Protein AF-A0A8J6PM53-F1 (afdb_monomer_lite)

Organism: NCBI:txid2767425

Radius of gyration: 23.36 Å; chains: 1; bounding box: 42×41×53 Å

Secondary structure (DSSP, 8-state):
-PPPP------HHHHHHHHHHHHHHTS-HHHHHHHHHHHHHHHHHHHHHHHHHHHHHHTTTEE--HHHHHHHHHHHTT-TTPPPPPP-EE-PPP-

pLDDT: mean 91.88, std 7.86, range [43.44, 97.94]

InterPro domains:
  IPR060376 Antitoxin RelB2-4-like, C-terminal domain [PF27535] (51-89)

Structure (mmCIF, N/CA/C/O backbone):
data_AF-A0A8J6PM53-F1
#
_entry.id   AF-A0A8J6PM53-F1
#
loop_
_atom_site.group_PDB
_atom_site.id
_atom_site.type_symbol
_atom_site.label_atom_id
_atom_site.label_alt_id
_atom_site.label_comp_id
_atom_site.label_asym_id
_atom_site.label_entity_id
_atom_site.label_seq_id
_atom_site.pdbx_PDB_ins_code
_atom_site.Cartn_x
_atom_site.Cartn_y
_atom_site.Cartn_z
_atom_site.occupancy
_atom_site.B_iso_or_equiv
_atom_site.auth_seq_id
_atom_site.auth_comp_id
_atom_site.auth_asym_id
_atom_site.auth_atom_id
_atom_site.pdbx_PDB_model_num
ATOM 1 N N . MET A 1 1 ? -22.106 -11.174 5.498 1.00 43.44 1 MET A N 1
ATOM 2 C CA . MET A 1 1 ? -20.857 -11.751 6.041 1.00 43.44 1 MET A CA 1
ATOM 3 C C . MET A 1 1 ? -20.808 -11.409 7.519 1.00 43.44 1 MET A C 1
ATOM 5 O O . MET A 1 1 ? -21.153 -10.285 7.854 1.00 43.44 1 MET A O 1
ATOM 9 N N . GLY A 1 2 ? -20.525 -12.376 8.392 1.00 66.06 2 GLY A N 1
ATOM 10 C CA . GLY A 1 2 ? -20.525 -12.159 9.842 1.00 66.06 2 GLY A CA 1
ATOM 11 C C . GLY A 1 2 ? -19.207 -11.555 10.316 1.00 66.06 2 GLY A C 1
ATOM 12 O O . GLY A 1 2 ? -18.150 -11.951 9.828 1.00 66.06 2 GLY A O 1
ATOM 13 N N . ALA A 1 3 ? -19.273 -10.612 11.254 1.00 72.00 3 ALA A N 1
ATOM 14 C CA . ALA A 1 3 ? -18.090 -10.100 11.931 1.00 72.00 3 ALA A CA 1
ATOM 15 C C . ALA A 1 3 ? -17.465 -11.218 12.783 1.00 72.00 3 ALA A C 1
ATOM 17 O O . ALA A 1 3 ? -18.157 -11.849 13.585 1.00 72.00 3 ALA A O 1
ATOM 18 N N . ALA A 1 4 ? -16.169 -11.469 12.601 1.00 85.25 4 ALA A N 1
ATOM 19 C CA . ALA A 1 4 ? -15.398 -12.371 13.450 1.00 85.25 4 ALA A CA 1
ATOM 20 C C . ALA A 1 4 ? -14.624 -11.543 14.492 1.00 85.25 4 ALA A C 1
ATOM 22 O O . ALA A 1 4 ? -14.039 -10.521 14.128 1.00 85.25 4 ALA A O 1
ATOM 23 N N . PRO A 1 5 ? -14.607 -11.943 15.776 1.00 86.50 5 PRO A N 1
ATOM 24 C CA . PRO A 1 5 ? -13.874 -11.205 16.795 1.00 86.50 5 PRO A CA 1
ATOM 25 C C . PRO A 1 5 ? -12.364 -11.294 16.544 1.00 86.50 5 PRO A C 1
ATOM 27 O O . PRO A 1 5 ? -11.824 -12.375 16.314 1.00 86.50 5 PRO A O 1
ATOM 30 N N . LEU A 1 6 ? -11.680 -10.155 16.645 1.00 86.00 6 LEU A N 1
ATOM 31 C CA . LEU A 1 6 ? -10.225 -10.051 16.571 1.00 86.00 6 LEU A CA 1
ATOM 32 C C . LEU A 1 6 ? -9.709 -9.416 17.867 1.00 86.00 6 LEU A C 1
ATOM 34 O O . LEU A 1 6 ? -10.044 -8.277 18.184 1.00 86.00 6 LEU A O 1
ATOM 38 N N . SER A 1 7 ? -8.901 -10.154 18.631 1.00 88.81 7 SER A N 1
ATOM 39 C CA . SER A 1 7 ? -8.248 -9.642 19.841 1.00 88.81 7 SER A CA 1
ATOM 40 C C . SER A 1 7 ? -6.808 -9.252 19.534 1.00 88.81 7 SE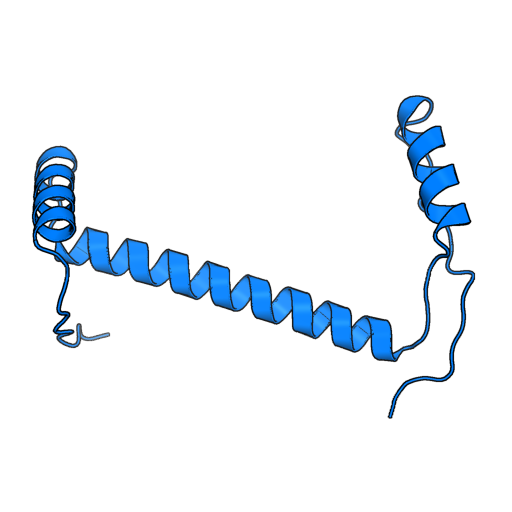R A C 1
ATOM 42 O O . SER A 1 7 ? -6.025 -10.081 19.077 1.00 88.81 7 SER A O 1
ATOM 44 N N . LEU A 1 8 ? -6.456 -7.993 19.800 1.00 87.88 8 LEU A N 1
ATOM 45 C CA . LEU A 1 8 ? -5.130 -7.439 19.537 1.00 87.88 8 LEU A CA 1
ATOM 46 C C . LEU A 1 8 ? -4.558 -6.816 20.805 1.00 87.88 8 LEU A C 1
ATOM 48 O O . LEU A 1 8 ? -5.251 -6.099 21.527 1.00 87.88 8 LEU A O 1
ATOM 52 N N . ASN A 1 9 ? -3.267 -7.046 21.032 1.00 93.31 9 ASN A N 1
ATOM 53 C CA . ASN A 1 9 ? -2.506 -6.292 22.015 1.00 93.31 9 ASN A CA 1
ATOM 54 C C . ASN A 1 9 ? -1.905 -5.070 21.325 1.00 93.31 9 ASN A C 1
ATOM 56 O O . ASN A 1 9 ? -1.145 -5.200 20.367 1.00 93.31 9 ASN A O 1
ATOM 60 N N . VAL A 1 10 ? -2.240 -3.888 21.827 1.00 92.75 10 VAL A N 1
ATOM 61 C CA . VAL A 1 10 ? -1.717 -2.610 21.341 1.00 92.75 10 VAL A CA 1
ATOM 62 C C . VAL A 1 10 ? -1.062 -1.858 22.489 1.00 92.75 10 VAL A C 1
ATOM 64 O O . VAL A 1 10 ? -1.402 -2.063 23.656 1.00 92.75 10 VAL A O 1
ATOM 67 N N . LYS A 1 11 ? -0.117 -0.975 22.160 1.00 96.75 11 LYS A N 1
ATOM 68 C CA . LYS A 1 11 ? 0.458 -0.054 23.145 1.00 96.75 11 LYS A CA 1
ATOM 69 C C . LYS A 1 11 ? -0.648 0.825 23.741 1.00 96.75 11 LYS A C 1
ATOM 71 O O . LYS A 1 11 ? -1.599 1.177 23.043 1.00 96.75 11 LYS A O 1
ATOM 76 N N . SER A 1 12 ? -0.507 1.196 25.013 1.00 95.06 12 SER A N 1
ATOM 77 C CA . SER A 1 12 ? -1.470 2.060 25.712 1.00 95.06 12 SER A CA 1
ATOM 78 C C . SER A 1 12 ? -1.672 3.394 24.994 1.00 95.06 12 SER A C 1
ATOM 80 O O . SER A 1 12 ? -2.805 3.812 24.795 1.00 95.06 12 SER A O 1
ATOM 82 N N . GLU A 1 13 ? -0.583 3.998 24.522 1.00 96.94 13 GLU A N 1
ATOM 83 C CA . GLU A 1 13 ? -0.586 5.262 23.774 1.00 96.94 13 GLU A CA 1
ATOM 84 C C . GLU A 1 13 ? -1.462 5.177 22.515 1.00 96.94 13 GLU A C 1
ATOM 86 O O . GLU A 1 13 ? -2.340 6.013 22.309 1.00 96.94 13 GLU A O 1
ATOM 91 N N . LEU A 1 14 ? -1.289 4.108 21.726 1.00 95.56 14 LEU A N 1
ATOM 92 C CA . LEU A 1 14 ? -2.060 3.870 20.505 1.00 95.56 14 LEU A CA 1
ATOM 93 C C . LEU A 1 14 ? -3.547 3.652 20.805 1.00 95.56 14 LEU A C 1
ATOM 95 O O . LEU A 1 14 ? -4.410 4.127 20.071 1.00 95.56 14 LEU A O 1
ATOM 99 N N . LYS A 1 15 ? -3.860 2.948 21.897 1.00 95.50 15 LYS A N 1
ATOM 100 C CA . LYS A 1 15 ? -5.245 2.768 22.343 1.00 95.50 15 LYS A CA 1
ATOM 101 C C . LYS A 1 15 ? -5.892 4.107 22.699 1.00 95.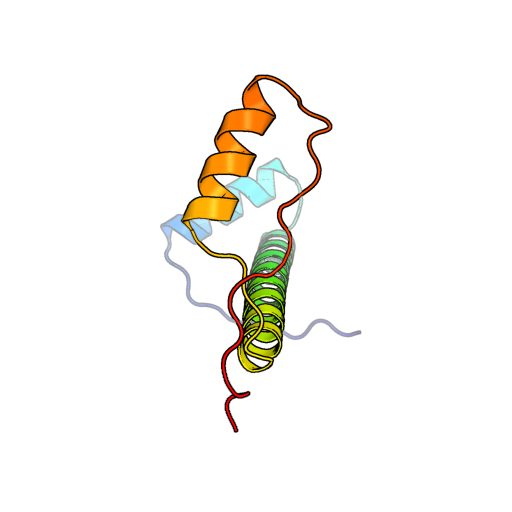50 15 LYS A C 1
ATOM 103 O O . LYS A 1 15 ? -7.035 4.359 22.322 1.00 95.50 15 LYS A O 1
ATOM 108 N N . ASP A 1 16 ? -5.168 4.965 23.410 1.00 97.12 16 ASP A N 1
ATOM 109 C CA . ASP A 1 16 ? -5.675 6.276 23.805 1.00 97.12 16 ASP A CA 1
ATOM 110 C C . ASP A 1 16 ? -5.859 7.204 22.598 1.00 97.12 16 ASP A C 1
ATOM 112 O O . ASP A 1 16 ? -6.834 7.954 22.553 1.00 97.12 16 ASP A O 1
ATOM 116 N N . GLU A 1 17 ? -4.967 7.142 21.608 1.00 96.81 17 GLU A N 1
ATOM 117 C CA . GLU A 1 17 ? -5.112 7.831 20.317 1.00 96.81 17 GLU A CA 1
ATOM 118 C C . GLU A 1 17 ? -6.347 7.361 19.552 1.00 96.81 17 GLU A C 1
ATOM 120 O O . GLU A 1 17 ? -7.197 8.183 19.203 1.00 96.81 17 GLU A O 1
ATOM 125 N N . LEU A 1 18 ? -6.501 6.047 19.377 1.00 95.81 18 LEU A N 1
ATOM 126 C CA . LEU A 1 18 ? -7.646 5.450 18.691 1.00 95.81 18 LEU A CA 1
ATOM 127 C C . LEU A 1 18 ? -8.971 5.873 19.336 1.00 95.81 18 LEU A C 1
ATOM 129 O O . LEU A 1 18 ? -9.919 6.248 18.648 1.00 95.81 18 LEU A O 1
ATOM 133 N N . LYS A 1 19 ? -9.024 5.878 20.670 1.00 96.31 19 LYS A N 1
ATOM 134 C CA . LYS A 1 19 ? -10.201 6.299 21.434 1.00 96.31 19 LYS A CA 1
ATOM 135 C C . LYS A 1 19 ? -10.512 7.787 21.282 1.00 96.31 19 LYS A C 1
ATOM 137 O O . LYS A 1 19 ? -11.685 8.168 21.307 1.00 96.31 19 LYS A O 1
ATOM 142 N N . ARG A 1 20 ? -9.494 8.646 21.164 1.00 97.31 20 ARG A N 1
ATOM 143 C CA . ARG A 1 20 ? -9.698 10.077 20.889 1.00 97.31 20 ARG A CA 1
ATOM 144 C C . ARG A 1 20 ? -10.275 10.279 19.494 1.00 97.31 20 ARG A C 1
ATOM 146 O O . ARG A 1 20 ? -11.294 10.954 19.378 1.00 97.31 20 ARG A O 1
ATOM 153 N N . GLU A 1 21 ? -9.698 9.641 18.482 1.00 97.00 21 GLU A N 1
ATOM 154 C CA . GLU A 1 21 ? -10.182 9.739 17.101 1.00 97.00 21 GLU A CA 1
A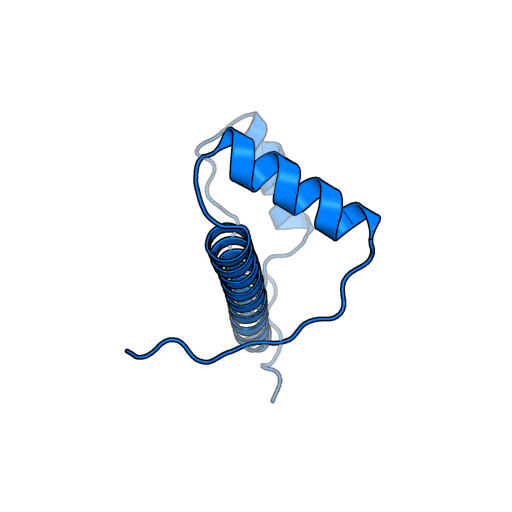TOM 155 C C . GLU A 1 21 ? -11.603 9.192 16.941 1.00 97.00 21 GLU A C 1
ATOM 157 O O . GLU A 1 21 ? -12.464 9.860 16.372 1.00 97.00 21 GLU A O 1
ATOM 162 N N . ALA A 1 22 ? -11.904 8.045 17.554 1.00 96.88 22 ALA A N 1
ATOM 163 C CA . ALA A 1 22 ? -13.254 7.478 17.603 1.00 96.88 22 ALA A CA 1
ATOM 164 C C . ALA A 1 22 ? -14.290 8.487 18.125 1.00 96.88 22 ALA A C 1
ATOM 166 O O . ALA A 1 22 ? -15.365 8.659 17.547 1.00 96.88 22 ALA A O 1
ATOM 167 N N . ARG A 1 23 ? -13.949 9.227 19.189 1.00 96.75 23 ARG A N 1
ATOM 168 C CA . ARG A 1 23 ? -14.822 10.268 19.754 1.00 96.75 23 ARG A CA 1
ATOM 169 C C . ARG A 1 23 ? -15.014 11.453 18.815 1.00 96.75 23 ARG A C 1
ATOM 171 O O . ARG A 1 23 ? -16.134 11.952 18.722 1.00 96.75 23 ARG A O 1
ATOM 178 N N . LEU A 1 24 ? -13.952 11.911 18.154 1.00 97.06 24 LEU A N 1
ATOM 179 C CA . LEU A 1 24 ? -14.010 13.040 17.220 1.00 97.06 24 LEU A CA 1
ATOM 180 C C . LEU A 1 24 ? -14.858 12.700 15.991 1.00 97.06 24 LEU A C 1
ATOM 182 O O . LEU A 1 24 ? -15.719 13.484 15.594 1.00 97.06 24 LEU A O 1
ATOM 186 N N . LEU A 1 25 ? -14.659 11.501 15.446 1.00 95.06 25 LEU A N 1
ATOM 187 C CA . LEU A 1 25 ? -15.342 11.003 14.254 1.00 95.06 25 LEU A CA 1
ATOM 188 C C . LEU A 1 25 ? -16.740 10.432 14.544 1.00 95.06 25 LEU A C 1
ATOM 190 O O . LEU A 1 25 ? -17.492 10.171 13.610 1.00 95.06 25 LEU A O 1
ATOM 194 N N . LYS A 1 26 ? -17.112 10.277 15.824 1.00 96.31 26 LYS A N 1
ATOM 195 C CA . LYS A 1 26 ? -18.386 9.690 16.288 1.00 96.31 26 LYS A CA 1
ATOM 196 C C . LYS A 1 26 ? -18.635 8.273 15.754 1.00 96.31 26 LYS A C 1
ATOM 198 O O . LYS A 1 26 ? -19.776 7.898 15.494 1.00 96.31 26 LYS A O 1
ATOM 203 N N . ILE A 1 27 ? -17.568 7.496 15.629 1.00 96.06 27 ILE A N 1
ATOM 204 C CA . ILE A 1 27 ? -17.579 6.088 15.214 1.00 96.06 27 ILE A CA 1
ATOM 205 C C . ILE A 1 27 ? -16.853 5.244 16.262 1.00 96.06 27 ILE A C 1
ATOM 207 O O . ILE A 1 27 ? -16.210 5.775 17.169 1.00 96.06 27 ILE A O 1
ATOM 211 N N . SER A 1 28 ? -16.983 3.926 16.191 1.00 95.19 28 SER A N 1
ATOM 212 C CA . SER A 1 28 ? -16.345 3.029 17.154 1.00 95.19 28 SER A CA 1
ATOM 213 C C . SER A 1 28 ? -14.839 2.876 16.903 1.00 95.19 28 SER A C 1
ATOM 215 O O . SER A 1 28 ? -14.356 2.970 15.774 1.00 95.19 28 SER A O 1
ATOM 217 N N . GLU A 1 29 ? -14.085 2.572 17.966 1.00 94.06 29 GLU A N 1
ATOM 218 C CA . GLU A 1 29 ? -12.662 2.203 17.863 1.00 94.06 29 GLU A CA 1
ATOM 219 C C . GLU A 1 29 ? -12.466 1.013 16.904 1.00 94.06 29 GLU A C 1
ATOM 221 O O . GLU A 1 29 ? -11.507 0.981 16.136 1.00 94.06 29 GLU A O 1
ATOM 226 N N . SER A 1 30 ? -13.407 0.060 16.918 1.00 92.44 30 SER A N 1
ATOM 227 C CA . SER A 1 30 ? -13.403 -1.117 16.047 1.00 92.44 30 SER A CA 1
ATOM 228 C C . SER A 1 30 ? -13.575 -0.766 14.572 1.00 92.44 30 SER A C 1
ATOM 230 O O . SER A 1 30 ? -12.852 -1.323 13.756 1.00 92.44 30 SER A O 1
ATOM 232 N N . GLU A 1 31 ? -14.463 0.167 14.224 1.00 93.50 31 GLU A N 1
ATOM 233 C CA . GLU A 1 31 ? -14.647 0.608 12.832 1.00 93.50 31 GLU A CA 1
ATOM 234 C C . GLU A 1 31 ? -13.403 1.324 12.295 1.00 93.50 31 GLU A C 1
ATOM 236 O O . GLU A 1 31 ? -12.985 1.071 11.165 1.00 93.50 31 GLU A O 1
ATOM 241 N N . ILE A 1 32 ? -12.762 2.173 13.109 1.00 95.31 32 ILE A N 1
ATOM 242 C CA . ILE A 1 32 ? -11.494 2.812 12.721 1.00 95.31 32 ILE A CA 1
ATOM 243 C C . ILE A 1 32 ? -10.407 1.755 12.527 1.00 95.31 32 ILE A C 1
ATOM 245 O O . ILE A 1 32 ? -9.694 1.785 11.525 1.00 95.31 32 ILE A O 1
ATOM 249 N N . ALA A 1 33 ? -10.285 0.814 13.466 1.00 93.94 33 ALA A N 1
ATOM 250 C CA . ALA A 1 33 ? -9.293 -0.250 13.387 1.00 93.94 33 ALA A CA 1
ATOM 251 C C . ALA A 1 33 ? -9.516 -1.146 12.160 1.00 93.94 33 ALA A C 1
ATOM 253 O O . ALA A 1 33 ? -8.564 -1.432 11.438 1.00 93.94 33 ALA A O 1
ATOM 254 N N . GLU A 1 34 ? -10.757 -1.548 11.886 1.00 94.06 34 GLU A N 1
ATOM 255 C CA . GLU A 1 34 ? -11.117 -2.335 10.706 1.00 94.06 34 GLU A CA 1
ATOM 256 C C . GLU A 1 34 ? -10.746 -1.595 9.419 1.00 94.06 34 GLU A C 1
ATOM 258 O O . GLU A 1 34 ? -10.085 -2.162 8.546 1.00 94.06 34 GLU A O 1
ATOM 263 N N . HIS A 1 35 ? -11.101 -0.313 9.319 1.00 94.62 35 HIS A N 1
ATOM 264 C CA . HIS A 1 35 ? -10.786 0.491 8.146 1.00 94.62 35 HIS A CA 1
ATOM 265 C C . HIS A 1 35 ? -9.272 0.649 7.950 1.00 94.62 35 HIS A C 1
ATOM 267 O O . HIS A 1 35 ? -8.770 0.452 6.842 1.00 94.62 35 HIS A O 1
ATOM 273 N N . ALA A 1 36 ? -8.528 0.932 9.020 1.00 95.19 36 ALA A N 1
ATOM 274 C CA . ALA A 1 36 ? -7.074 1.052 8.972 1.00 95.19 36 ALA A CA 1
ATOM 275 C C . ALA A 1 36 ? -6.399 -0.268 8.561 1.00 95.19 36 ALA A C 1
ATOM 277 O O . ALA A 1 36 ? -5.499 -0.266 7.719 1.00 95.19 36 ALA A O 1
ATOM 278 N N . ILE A 1 37 ? -6.856 -1.402 9.106 1.00 95.12 37 ILE A N 1
ATOM 279 C CA . ILE A 1 37 ? -6.361 -2.737 8.741 1.00 95.12 37 ILE A CA 1
ATOM 280 C C . ILE A 1 37 ? -6.643 -3.020 7.266 1.00 95.12 37 ILE A C 1
ATOM 282 O O . ILE A 1 37 ? -5.750 -3.485 6.559 1.00 95.12 37 ILE A O 1
ATOM 286 N N . LYS A 1 38 ? -7.849 -2.708 6.782 1.00 96.50 38 LYS A N 1
ATOM 287 C CA . LYS A 1 38 ? -8.212 -2.891 5.375 1.00 96.50 38 LYS A CA 1
ATOM 288 C C . LYS A 1 38 ? -7.303 -2.083 4.450 1.00 96.50 38 LYS A C 1
ATOM 290 O O . LYS A 1 38 ? -6.699 -2.665 3.557 1.00 96.50 38 LYS A O 1
ATOM 295 N N . ILE A 1 39 ? -7.137 -0.784 4.711 1.00 97.69 39 ILE A N 1
ATOM 296 C CA . ILE A 1 39 ? -6.245 0.083 3.924 1.00 97.69 39 ILE A CA 1
ATOM 297 C C . ILE A 1 39 ? -4.823 -0.484 3.908 1.00 97.69 39 ILE A C 1
ATOM 299 O O . ILE A 1 39 ? -4.197 -0.566 2.853 1.00 97.69 39 ILE A O 1
ATOM 303 N N . PHE A 1 40 ? -4.308 -0.903 5.065 1.00 97.25 40 PHE A N 1
ATOM 304 C CA . PHE A 1 40 ? -2.979 -1.495 5.145 1.00 97.25 40 PHE A CA 1
ATOM 305 C C . PHE A 1 40 ? -2.863 -2.754 4.276 1.00 97.25 40 PHE A C 1
ATOM 307 O O . PHE A 1 40 ? -1.902 -2.888 3.520 1.00 97.25 40 PHE A O 1
ATOM 314 N N . LEU A 1 41 ? -3.830 -3.669 4.357 1.00 97.75 41 LEU A N 1
ATOM 315 C CA . LEU A 1 41 ? -3.818 -4.904 3.573 1.00 97.75 41 LEU A CA 1
ATOM 316 C C . LEU A 1 41 ? -3.919 -4.635 2.070 1.00 97.75 41 LEU A C 1
ATOM 318 O O . LEU A 1 41 ? -3.161 -5.240 1.309 1.00 97.75 41 LEU A O 1
ATOM 322 N N . ASP A 1 42 ? -4.777 -3.703 1.660 1.00 97.62 42 ASP A N 1
ATOM 323 C CA . ASP A 1 42 ? -4.950 -3.306 0.261 1.00 97.62 42 ASP A CA 1
ATOM 324 C C . ASP A 1 42 ? -3.648 -2.712 -0.302 1.00 97.62 42 ASP A C 1
ATOM 326 O O . ASP A 1 42 ? -3.169 -3.147 -1.351 1.00 97.62 42 ASP A O 1
ATOM 330 N N . LEU A 1 43 ? -2.999 -1.801 0.436 1.00 97.44 43 LEU A N 1
ATOM 331 C CA . LEU A 1 43 ? -1.699 -1.229 0.060 1.00 97.44 43 LEU A CA 1
ATOM 332 C C . LEU A 1 43 ? -0.612 -2.301 -0.070 1.00 97.44 43 LEU A C 1
ATOM 334 O O . LEU A 1 43 ? 0.188 -2.282 -1.007 1.00 97.44 43 LEU A O 1
ATOM 338 N N . GLN A 1 44 ? -0.576 -3.251 0.866 1.00 97.94 44 GLN A N 1
ATOM 339 C CA . GLN A 1 44 ? 0.398 -4.338 0.835 1.00 97.94 44 GLN A CA 1
ATOM 340 C C . GLN A 1 44 ? 0.137 -5.308 -0.319 1.00 97.94 44 GLN A C 1
ATOM 342 O O . GLN A 1 44 ? 1.093 -5.805 -0.914 1.00 97.94 44 GLN A O 1
ATOM 347 N N . SER A 1 45 ? -1.129 -5.584 -0.645 1.00 97.38 45 SER A N 1
ATOM 348 C CA . SER A 1 45 ? -1.484 -6.393 -1.813 1.00 97.38 45 SER A CA 1
ATOM 349 C C . SER A 1 45 ? -1.039 -5.699 -3.086 1.00 97.38 45 SER A C 1
ATOM 351 O O . SER A 1 45 ? -0.244 -6.263 -3.829 1.00 97.38 45 SER A O 1
ATOM 353 N N . HIS A 1 46 ? -1.429 -4.436 -3.263 1.00 97.06 46 HIS A N 1
ATOM 354 C CA . HIS A 1 46 ? -1.079 -3.657 -4.442 1.00 97.06 46 HIS A CA 1
ATOM 355 C C . HIS A 1 46 ? 0.438 -3.584 -4.656 1.00 97.06 46 HIS A C 1
ATOM 357 O O . HIS A 1 46 ? 0.928 -3.830 -5.755 1.00 97.06 46 HIS A O 1
ATOM 363 N N . LYS A 1 47 ? 1.207 -3.337 -3.588 1.00 97.00 47 LYS A N 1
ATOM 364 C CA . LYS A 1 47 ? 2.673 -3.340 -3.649 1.00 97.00 47 LYS A CA 1
ATOM 365 C C . LYS A 1 47 ? 3.230 -4.683 -4.132 1.00 97.00 47 LYS A C 1
ATOM 367 O O . LYS A 1 47 ? 4.144 -4.700 -4.954 1.00 97.00 47 LYS A O 1
ATOM 372 N N . ARG A 1 48 ? 2.717 -5.802 -3.612 1.00 97.19 48 ARG A N 1
ATOM 373 C CA . ARG A 1 48 ? 3.154 -7.142 -4.035 1.00 97.19 48 ARG A CA 1
ATOM 374 C C . ARG A 1 48 ? 2.786 -7.419 -5.486 1.00 97.19 48 ARG A C 1
ATOM 376 O O . ARG A 1 48 ? 3.624 -7.951 -6.204 1.00 97.19 48 ARG A O 1
ATOM 383 N N . ASP A 1 49 ? 1.595 -7.019 -5.914 1.00 97.56 49 ASP A N 1
ATOM 384 C CA . ASP A 1 49 ? 1.116 -7.227 -7.280 1.00 97.56 49 ASP A CA 1
ATOM 385 C C . ASP A 1 49 ? 1.961 -6.441 -8.290 1.00 97.56 49 ASP A C 1
ATOM 387 O O . ASP A 1 49 ? 2.391 -7.000 -9.297 1.00 97.56 49 ASP A O 1
ATOM 391 N N . VAL A 1 50 ? 2.289 -5.179 -7.984 1.00 96.75 50 VAL A N 1
ATOM 392 C CA . VAL A 1 50 ? 3.186 -4.349 -8.807 1.00 96.75 50 VAL A CA 1
ATOM 393 C C . VAL A 1 50 ? 4.582 -4.966 -8.901 1.00 96.75 50 VAL A C 1
ATOM 395 O O . VAL A 1 50 ? 5.132 -5.063 -9.995 1.00 96.75 50 VAL A O 1
ATOM 398 N N . ILE A 1 51 ? 5.150 -5.434 -7.784 1.00 96.31 51 ILE A N 1
ATOM 399 C CA . ILE A 1 51 ? 6.465 -6.094 -7.788 1.00 96.31 51 ILE A CA 1
ATOM 400 C C . ILE A 1 51 ? 6.424 -7.402 -8.583 1.00 96.31 51 ILE A C 1
ATOM 402 O O . ILE A 1 51 ? 7.331 -7.663 -9.367 1.00 96.31 51 ILE A O 1
ATOM 406 N N . ALA A 1 52 ? 5.387 -8.221 -8.407 1.00 96.00 52 ALA A N 1
ATOM 407 C CA . ALA A 1 52 ? 5.240 -9.481 -9.128 1.00 96.00 52 ALA A CA 1
ATOM 408 C C . ALA A 1 52 ? 5.078 -9.254 -10.638 1.00 96.00 52 ALA A C 1
ATOM 410 O O . ALA A 1 52 ? 5.681 -9.970 -11.438 1.00 96.00 52 ALA A O 1
ATOM 411 N N . ALA A 1 53 ? 4.313 -8.234 -11.034 1.00 95.19 53 ALA A N 1
ATOM 412 C CA . ALA A 1 53 ? 4.177 -7.831 -12.427 1.00 95.19 53 ALA A CA 1
ATOM 413 C C . ALA A 1 53 ? 5.512 -7.341 -13.004 1.00 95.19 53 ALA A C 1
ATOM 415 O O . ALA A 1 53 ? 5.911 -7.798 -14.072 1.00 95.19 53 ALA A O 1
ATOM 416 N N . ALA A 1 54 ? 6.233 -6.481 -12.277 1.00 91.56 54 ALA A N 1
ATOM 417 C CA . ALA A 1 54 ? 7.544 -5.987 -12.690 1.00 91.56 54 ALA A CA 1
ATOM 418 C C . ALA A 1 54 ? 8.583 -7.114 -12.808 1.00 91.56 54 ALA A C 1
ATOM 420 O O . ALA A 1 54 ? 9.352 -7.136 -13.764 1.00 91.56 54 ALA A O 1
ATOM 421 N N . ALA A 1 55 ? 8.580 -8.080 -11.884 1.00 93.56 55 ALA A N 1
ATOM 422 C CA . ALA A 1 55 ? 9.453 -9.251 -11.950 1.00 93.56 55 ALA A CA 1
ATOM 423 C C . ALA A 1 55 ? 9.157 -10.099 -13.196 1.00 93.56 55 ALA A C 1
ATOM 425 O O . ALA A 1 55 ? 10.067 -10.409 -13.960 1.00 93.56 55 ALA A O 1
ATOM 426 N N . LYS A 1 56 ? 7.876 -10.387 -13.458 1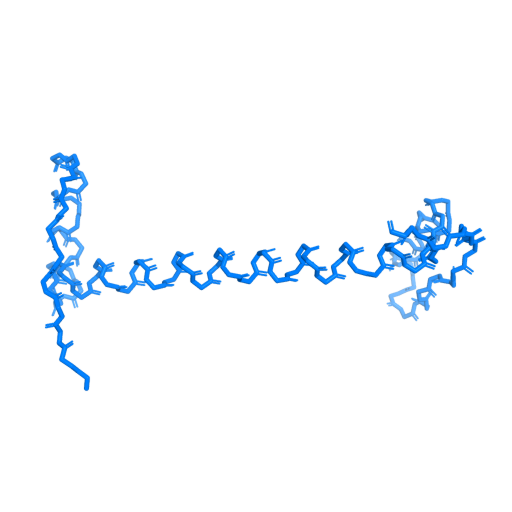.00 93.25 56 LYS A N 1
ATOM 427 C CA . LYS A 1 56 ? 7.448 -11.127 -14.652 1.00 93.25 56 LYS A CA 1
ATOM 428 C C . LYS A 1 56 ? 7.807 -10.402 -15.953 1.00 93.25 56 LYS A C 1
ATOM 430 O O . LYS A 1 56 ? 8.102 -11.052 -16.952 1.00 93.25 56 LYS A O 1
ATOM 435 N N . GLU A 1 57 ? 7.749 -9.072 -15.962 1.00 90.00 57 GLU A N 1
ATOM 436 C CA . GLU A 1 57 ? 8.171 -8.272 -17.112 1.00 90.00 57 GLU A CA 1
ATOM 437 C C . GLU A 1 57 ? 9.686 -8.350 -17.313 1.00 90.00 57 GLU A C 1
ATOM 439 O O . GLU A 1 57 ? 10.145 -8.616 -18.420 1.00 90.00 57 GLU A O 1
ATOM 444 N N . ALA A 1 58 ? 10.460 -8.213 -16.234 1.00 90.19 58 ALA A N 1
ATOM 445 C CA . ALA A 1 58 ? 11.913 -8.329 -16.270 1.00 90.19 58 ALA A CA 1
ATOM 446 C C . ALA A 1 58 ? 12.383 -9.718 -16.739 1.00 90.19 58 ALA A C 1
ATOM 448 O O . ALA A 1 58 ? 13.389 -9.820 -17.443 1.00 90.19 58 ALA A O 1
ATOM 449 N N . ASP A 1 59 ? 11.641 -10.782 -16.423 1.00 92.88 59 ASP A N 1
ATOM 450 C CA . ASP A 1 59 ? 11.939 -12.139 -16.896 1.00 92.88 59 ASP A CA 1
ATOM 451 C C . ASP A 1 59 ? 11.861 -12.277 -18.425 1.00 92.88 59 ASP A C 1
ATOM 453 O O . ASP A 1 59 ? 12.491 -13.179 -18.981 1.00 92.88 59 ASP A O 1
ATOM 457 N N . LYS A 1 60 ? 11.163 -11.372 -19.132 1.00 92.06 60 LYS A N 1
ATOM 458 C CA . LYS A 1 60 ? 11.169 -11.327 -20.606 1.00 92.06 60 LYS A CA 1
ATOM 459 C C . LYS A 1 60 ? 12.518 -10.898 -21.179 1.00 92.06 60 LYS A C 1
ATOM 461 O O . LYS A 1 60 ? 12.771 -11.147 -22.353 1.00 92.06 60 LYS A O 1
ATOM 466 N N . GLY A 1 61 ? 13.361 -10.255 -20.371 1.00 91.88 61 GLY A N 1
ATOM 467 C CA . GLY A 1 61 ? 14.692 -9.820 -20.773 1.00 91.88 61 GLY A CA 1
ATOM 468 C C . GLY A 1 61 ? 14.710 -8.583 -21.673 1.00 91.88 61 GLY A C 1
ATOM 469 O O . GLY A 1 61 ? 15.721 -8.344 -22.319 1.00 91.88 61 GLY A O 1
ATOM 470 N N . VAL A 1 62 ? 13.624 -7.810 -21.746 1.00 93.69 62 VAL A N 1
ATOM 471 C CA . VAL A 1 62 ? 13.513 -6.639 -22.629 1.00 93.69 62 VAL A CA 1
ATOM 472 C C . VAL A 1 62 ? 13.506 -5.370 -21.781 1.00 93.69 62 VAL A C 1
ATOM 474 O O . VAL A 1 62 ? 12.617 -5.193 -20.951 1.00 93.69 62 VAL A O 1
ATOM 477 N N . PHE A 1 63 ? 14.502 -4.503 -21.969 1.00 93.00 63 PHE A N 1
ATOM 478 C CA . PHE A 1 63 ? 14.706 -3.304 -21.153 1.00 93.00 63 PHE A CA 1
ATOM 479 C C . PHE A 1 63 ? 15.068 -2.082 -22.003 1.00 93.00 63 PHE A C 1
ATOM 481 O O . PHE A 1 63 ? 15.470 -2.205 -23.160 1.00 93.00 63 PHE A O 1
ATOM 488 N N . ILE A 1 64 ? 14.939 -0.910 -21.385 1.00 93.38 64 ILE A N 1
ATOM 489 C CA . ILE A 1 64 ? 15.445 0.372 -21.881 1.00 93.38 64 ILE A CA 1
ATOM 490 C C . ILE A 1 64 ? 16.712 0.697 -21.079 1.00 93.38 64 ILE A C 1
ATOM 492 O O . ILE A 1 64 ? 16.711 0.559 -19.851 1.00 93.38 64 ILE A O 1
ATOM 496 N N . SER A 1 65 ? 17.788 1.102 -21.743 1.00 94.56 65 SER A N 1
ATOM 497 C CA . SER A 1 65 ? 19.033 1.517 -21.107 1.00 94.56 65 SER A CA 1
ATOM 498 C C . SER A 1 65 ? 18.848 2.775 -20.265 1.00 94.56 65 SER A C 1
ATOM 500 O O . SER A 1 65 ? 17.972 3.608 -20.511 1.00 94.56 65 SER A O 1
ATOM 502 N N . SER A 1 66 ? 19.705 2.927 -19.254 1.00 92.75 66 SER A N 1
ATOM 503 C CA . SER A 1 66 ? 19.717 4.138 -18.432 1.00 92.75 66 SER A CA 1
ATOM 504 C C . SER A 1 66 ? 20.005 5.382 -19.270 1.00 92.75 66 SER A C 1
ATOM 506 O O . SER A 1 66 ? 19.360 6.396 -19.056 1.00 92.75 66 SER A O 1
ATOM 508 N N . GLU A 1 67 ? 20.891 5.286 -20.267 1.00 94.50 67 GLU A N 1
ATOM 509 C CA . GLU A 1 67 ? 21.228 6.395 -21.168 1.00 94.50 67 GLU A CA 1
ATOM 510 C C . GLU A 1 67 ? 20.011 6.859 -21.986 1.00 94.50 67 GLU A C 1
ATOM 512 O O . GLU A 1 67 ? 19.713 8.051 -22.030 1.00 94.50 67 GLU A O 1
ATOM 517 N N . ALA A 1 68 ? 19.248 5.927 -22.573 1.00 93.31 68 ALA A N 1
ATOM 518 C CA . ALA A 1 68 ? 18.035 6.265 -23.318 1.00 93.31 68 ALA A CA 1
ATOM 519 C C . ALA A 1 68 ? 16.933 6.848 -22.413 1.00 93.31 68 ALA A C 1
ATOM 521 O O . ALA A 1 68 ? 16.192 7.741 -22.834 1.00 93.31 68 ALA A O 1
ATOM 522 N N . MET A 1 69 ? 16.835 6.366 -21.169 1.00 94.38 69 MET A N 1
ATOM 523 C CA . MET A 1 69 ? 15.895 6.886 -20.175 1.00 94.38 69 MET A CA 1
ATOM 524 C C . MET A 1 69 ? 16.277 8.296 -19.704 1.00 94.38 69 MET A C 1
ATOM 526 O O . MET A 1 69 ? 15.417 9.170 -19.658 1.00 94.38 69 MET A O 1
ATOM 530 N N . GLU A 1 70 ? 17.552 8.537 -19.396 1.00 93.69 70 GLU A N 1
ATOM 531 C CA . GLU A 1 70 ? 18.077 9.847 -18.989 1.00 93.69 70 GLU A CA 1
ATOM 532 C C . GLU A 1 70 ? 17.893 10.881 -20.104 1.00 93.69 70 GLU A C 1
ATOM 534 O O . GLU A 1 70 ? 17.303 11.933 -19.870 1.00 93.69 70 GLU A O 1
ATOM 539 N N . ALA A 1 71 ? 18.256 10.539 -21.344 1.00 92.25 71 ALA A N 1
ATOM 540 C CA . ALA A 1 71 ? 18.059 11.414 -22.500 1.00 92.25 71 ALA A CA 1
ATOM 541 C C . ALA A 1 71 ? 16.576 11.704 -22.802 1.00 92.25 71 ALA A C 1
ATOM 543 O O . ALA A 1 71 ? 16.237 12.711 -23.426 1.00 92.25 71 ALA A O 1
ATOM 544 N N . TRP A 1 72 ? 15.656 10.814 -22.420 1.00 93.75 72 TRP A N 1
ATOM 545 C CA . TRP A 1 72 ? 14.223 11.100 -22.500 1.00 93.75 72 TRP A CA 1
ATOM 546 C C . TRP A 1 72 ? 13.755 12.022 -21.375 1.00 93.75 72 TRP A C 1
ATOM 548 O O . TRP A 1 72 ? 13.021 12.963 -21.660 1.00 93.75 72 TRP A O 1
ATOM 558 N N . LEU A 1 73 ? 14.213 11.805 -20.139 1.00 91.56 73 LEU A N 1
ATOM 559 C CA . LEU A 1 73 ? 13.882 12.670 -19.005 1.00 91.56 73 LEU A CA 1
ATOM 560 C C . LEU A 1 73 ? 14.360 14.110 -19.224 1.00 91.56 73 LEU A C 1
ATOM 562 O O . LEU A 1 73 ? 13.589 15.031 -18.988 1.00 91.56 73 LEU A O 1
ATOM 566 N N . GLU A 1 74 ? 15.574 14.305 -19.745 1.00 91.50 74 GLU A N 1
ATOM 567 C CA . GLU A 1 74 ? 16.099 15.638 -20.079 1.00 91.50 74 GLU A CA 1
ATOM 568 C C . GLU A 1 74 ? 15.255 16.344 -21.145 1.00 91.50 74 GLU A C 1
ATOM 570 O O . GLU A 1 74 ? 15.031 17.548 -21.071 1.00 91.50 74 GLU A O 1
ATOM 575 N N . ARG A 1 75 ? 14.744 15.597 -22.131 1.00 91.00 75 ARG A N 1
ATOM 576 C CA . ARG A 1 75 ? 13.867 16.160 -23.167 1.00 91.00 75 ARG A CA 1
ATOM 577 C C . ARG A 1 75 ? 12.474 16.479 -22.651 1.00 91.00 75 ARG A C 1
ATOM 579 O O . ARG A 1 75 ? 11.843 17.365 -23.209 1.00 91.00 75 ARG A O 1
ATOM 586 N N . LEU A 1 76 ? 12.002 15.790 -21.615 1.00 91.00 76 LEU A N 1
ATOM 587 C CA . LEU A 1 76 ? 10.663 15.991 -21.067 1.00 91.00 76 LEU A CA 1
ATOM 588 C C . LEU A 1 76 ? 10.479 17.390 -20.456 1.00 91.00 76 LEU A C 1
ATOM 590 O O . LEU A 1 76 ? 9.360 17.900 -20.427 1.00 91.00 76 LEU A O 1
ATOM 594 N N . ASP A 1 77 ? 11.571 17.998 -19.981 1.00 85.25 77 ASP A N 1
ATOM 595 C CA . ASP A 1 77 ? 11.568 19.357 -19.429 1.00 85.25 77 ASP A CA 1
ATOM 596 C C . ASP A 1 77 ? 11.309 20.424 -20.514 1.00 85.25 77 ASP A C 1
ATOM 598 O O . ASP A 1 77 ? 10.657 21.433 -20.237 1.00 85.25 77 ASP A O 1
ATOM 602 N N . ASP A 1 78 ? 11.762 20.182 -21.750 1.00 87.19 78 ASP A N 1
ATOM 603 C CA . ASP A 1 78 ? 11.618 21.101 -22.890 1.00 87.19 78 ASP A CA 1
ATOM 604 C C . ASP A 1 78 ? 10.463 20.719 -23.842 1.00 87.19 78 ASP A C 1
ATOM 606 O O . ASP A 1 78 ? 9.863 21.587 -24.481 1.00 87.19 78 ASP A O 1
ATOM 610 N N . ASP A 1 79 ? 10.138 19.428 -23.936 1.00 90.56 79 ASP A N 1
ATOM 611 C CA . ASP A 1 79 ? 9.077 18.846 -24.764 1.00 90.56 79 ASP A CA 1
ATOM 612 C C . ASP A 1 79 ? 8.263 17.817 -23.951 1.00 90.56 79 ASP A C 1
ATOM 614 O O . ASP A 1 79 ? 8.587 16.624 -23.926 1.00 90.56 79 ASP A O 1
ATOM 618 N N . PRO A 1 80 ? 7.174 18.257 -23.292 1.00 87.25 80 PRO A N 1
ATOM 619 C CA . PRO A 1 80 ? 6.327 17.388 -22.475 1.00 87.25 80 PRO A CA 1
ATOM 620 C C . PRO A 1 80 ? 5.644 16.253 -23.252 1.00 87.25 80 PRO A C 1
ATOM 622 O O . PRO A 1 80 ? 5.204 15.280 -22.639 1.00 87.25 80 PRO A O 1
ATOM 625 N N . ASP A 1 81 ? 5.546 16.372 -24.581 1.00 88.94 81 ASP A N 1
ATOM 626 C CA . ASP A 1 81 ? 4.934 15.376 -25.464 1.00 88.94 81 ASP A CA 1
ATOM 627 C C . ASP A 1 81 ? 5.978 14.409 -26.065 1.00 88.94 81 ASP A C 1
ATOM 629 O O . ASP A 1 81 ? 5.649 13.561 -26.906 1.00 88.94 81 ASP A O 1
ATOM 633 N N . ALA A 1 82 ? 7.239 14.489 -25.619 1.00 88.19 82 ALA A N 1
ATOM 634 C CA . ALA A 1 82 ? 8.307 13.605 -26.061 1.00 88.19 82 ALA A CA 1
ATOM 635 C C . ALA A 1 82 ? 7.953 12.130 -25.806 1.00 88.19 82 ALA A C 1
ATOM 637 O O . ALA A 1 82 ? 7.703 11.687 -24.680 1.00 88.19 82 ALA A O 1
ATOM 638 N N . SER A 1 83 ? 7.979 11.332 -26.875 1.00 90.12 83 SER A N 1
ATOM 639 C CA . SER A 1 83 ? 7.678 9.900 -26.804 1.00 90.12 83 SER A CA 1
ATOM 640 C C . SER A 1 83 ? 8.698 9.150 -25.948 1.00 90.12 83 SER A C 1
ATOM 642 O O . SER A 1 83 ? 9.900 9.409 -26.032 1.00 90.12 83 SER A O 1
ATOM 644 N N . ALA A 1 84 ? 8.205 8.195 -25.157 1.00 89.81 84 ALA A N 1
ATOM 645 C CA . ALA A 1 84 ? 9.046 7.326 -24.346 1.00 89.81 84 ALA A CA 1
ATOM 646 C C . ALA A 1 84 ? 10.070 6.561 -25.214 1.00 89.81 84 ALA A C 1
ATOM 648 O O . ALA A 1 84 ? 9.760 6.206 -26.357 1.00 89.81 84 ALA A O 1
ATOM 649 N N . PRO A 1 85 ? 11.279 6.301 -24.690 1.00 92.44 85 PRO A N 1
ATOM 650 C CA . PRO A 1 85 ? 12.327 5.597 -25.413 1.00 92.44 85 PRO A CA 1
ATOM 651 C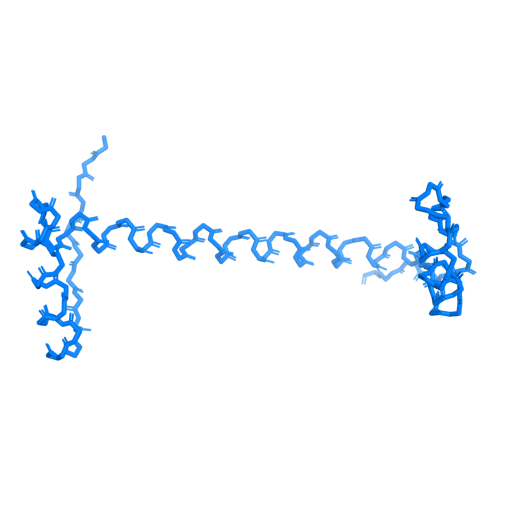 C . PRO A 1 85 ? 11.928 4.147 -25.705 1.00 92.44 85 PRO A C 1
ATOM 653 O O . PRO A 1 85 ? 11.218 3.503 -24.930 1.00 92.44 85 PRO A O 1
ATOM 656 N N . GLU A 1 86 ? 12.404 3.633 -26.837 1.00 92.38 86 GLU A N 1
ATOM 657 C CA . GLU A 1 86 ? 12.224 2.232 -27.208 1.00 92.38 86 GLU A CA 1
ATOM 658 C C . GLU A 1 86 ? 13.181 1.321 -26.433 1.00 92.38 86 GLU A C 1
ATOM 660 O O . GLU A 1 86 ? 14.196 1.750 -25.886 1.00 92.38 86 GLU A O 1
ATOM 665 N N . THR A 1 87 ? 12.854 0.032 -26.399 1.00 92.88 87 THR A N 1
ATOM 666 C CA . THR A 1 87 ? 13.692 -0.984 -25.766 1.00 92.88 87 THR A CA 1
ATOM 667 C C . THR A 1 87 ? 14.929 -1.253 -26.617 1.00 92.88 87 THR A C 1
ATOM 669 O O . THR A 1 87 ? 14.829 -1.569 -27.803 1.00 92.88 87 THR A O 1
ATOM 672 N N . ASP A 1 88 ? 16.102 -1.176 -26.007 1.00 93.62 88 ASP A N 1
ATOM 673 C CA . ASP A 1 88 ? 17.412 -1.296 -26.652 1.00 93.62 88 ASP A CA 1
ATOM 674 C C . ASP A 1 88 ? 18.290 -2.388 -26.013 1.00 93.62 88 ASP A C 1
ATOM 676 O O . ASP A 1 88 ? 19.293 -2.802 -26.597 1.00 93.62 88 ASP A O 1
ATOM 680 N N . ILE A 1 89 ? 17.884 -2.927 -24.858 1.00 91.94 89 ILE A N 1
ATOM 681 C CA . ILE A 1 89 ? 18.557 -4.033 -24.173 1.00 91.94 89 ILE A CA 1
ATOM 682 C C . ILE A 1 89 ? 17.710 -5.305 -24.276 1.00 91.94 89 ILE A C 1
ATOM 684 O O . ILE A 1 89 ? 16.567 -5.352 -23.821 1.00 91.94 89 ILE A O 1
ATOM 688 N N . TYR A 1 90 ? 18.324 -6.370 -24.801 1.00 94.19 90 TYR A N 1
ATOM 689 C CA . TYR A 1 90 ? 17.703 -7.683 -24.987 1.00 94.19 90 TYR A CA 1
ATOM 690 C C . TYR A 1 90 ? 18.575 -8.782 -24.372 1.00 94.19 90 TYR A C 1
A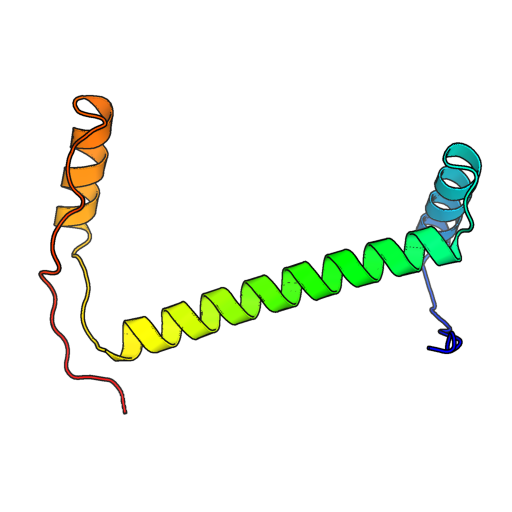TOM 692 O O . TYR A 1 90 ? 19.648 -9.115 -24.876 1.00 94.19 90 TYR A O 1
ATOM 700 N N . LEU A 1 91 ? 18.107 -9.352 -23.268 1.00 91.25 91 LEU A N 1
ATOM 701 C CA . LEU A 1 91 ? 18.718 -10.466 -22.554 1.00 91.25 91 LEU A CA 1
ATOM 702 C C . LEU A 1 91 ? 17.913 -11.750 -22.802 1.00 91.25 91 LEU A C 1
ATOM 704 O O . LEU A 1 91 ? 16.703 -11.686 -23.028 1.00 91.25 91 LEU A O 1
ATOM 708 N N . PRO A 1 92 ? 18.544 -12.937 -22.742 1.00 88.12 92 PRO A N 1
ATOM 709 C CA . PRO A 1 92 ? 17.792 -14.183 -22.768 1.00 88.12 92 PRO A CA 1
ATOM 710 C C . PRO A 1 92 ? 16.825 -14.231 -21.573 1.00 88.12 92 PRO A C 1
ATOM 712 O O . PRO A 1 92 ? 17.207 -13.825 -20.469 1.00 88.12 92 PRO A O 1
ATOM 715 N N . PRO A 1 93 ? 15.597 -14.745 -21.762 1.00 81.31 93 PRO A N 1
ATOM 716 C CA . PRO A 1 93 ? 14.619 -14.807 -20.688 1.00 81.31 93 PRO A CA 1
ATOM 717 C C . PRO A 1 93 ? 15.135 -15.679 -19.541 1.00 81.31 93 PRO A C 1
ATOM 719 O O . PRO A 1 93 ? 15.744 -16.734 -19.767 1.00 81.31 93 PRO A O 1
ATOM 722 N N . ARG A 1 94 ? 14.901 -15.240 -18.301 1.00 73.94 94 ARG A N 1
ATOM 723 C CA . ARG A 1 94 ? 15.260 -16.030 -17.115 1.00 73.94 94 ARG A CA 1
ATOM 724 C C . ARG A 1 94 ? 14.244 -17.172 -16.973 1.00 73.94 94 ARG A C 1
ATOM 726 O O . ARG A 1 94 ? 13.042 -16.944 -17.063 1.00 73.94 94 ARG A O 1
ATOM 733 N N . ARG A 1 95 ? 14.749 -18.406 -16.851 1.00 62.81 95 ARG A N 1
ATOM 734 C CA . ARG A 1 95 ? 13.954 -19.626 -16.623 1.00 62.81 95 ARG A CA 1
ATOM 735 C C . ARG A 1 95 ? 13.584 -19.791 -15.159 1.00 62.81 95 ARG A C 1
ATOM 737 O O . ARG A 1 95 ? 14.465 -19.493 -14.322 1.00 62.81 95 ARG A O 1
#

Sequence (95 aa):
MGAAPLSLNVKSELKDELKREARLLKISESEIAEHAIKIFLDLQSHKRDVIAAAAKEADKGVFISSEAMEAWLERLDDDPDASAPETDIYLPPRR

Foldseek 3Di:
DDDDDDDDDDDPVVVVVLVVVCVVVVHDSVVVVVVVVVVVVVVVVVVVVVVVVVVVVVLQFWAADPVQQVVQVVVCVVPVPRDRGGTDTGDHGDD